Protein AF-A0A0N0BF38-F1 (afdb_monomer)

Solvent-accessible surface area (backbone atoms only — not comparable to full-atom values): 5621 Å² total; per-residue (Å²): 133,83,75,52,72,66,56,48,51,53,50,50,52,50,53,51,52,52,50,52,54,52,51,54,52,50,44,52,50,57,73,70,59,46,77,92,82,44,75,58,65,66,57,48,53,55,47,53,51,53,54,52,51,50,54,55,53,58,72,54,42,69,70,48,59,77,71,38,90,83,48,58,60,60,52,54,52,50,52,54,51,53,53,50,51,51,45,52,54,56,50,53,70,67,72,110

Nearest PDB structures (foldseek):
  8fvt-assembly1_B  TM=5.344E-01  e=1.655E+00  synthetic construct
  8fih-assembly1_C  TM=5.451E-01  e=1.845E+00  synthetic construct
  6wc3-assembly1_B  TM=7.001E-01  e=6.777E+00  Eremothecium gossypii ATCC 10895
  2lqg-assembly1_A  TM=2.879E-01  e=9.904E+00  Mus musculus

Radius of gyration: 15.62 Å; Cα contacts (8 Å, |Δi|>4): 45; chains: 1; bounding box: 34×29×44 Å

Secondary structure (DSSP, 8-state):
-PPPHHHHHHHHHHHHHHHHHHHHHHHHHHHH--TTTS-HHHHHHHHHHHHHHHHHHHHHHHHHHTT-SSSHHHHHHHHHHHHHHHHHHHHHHH--

Mean predicted aligned error: 4.63 Å

pLDDT: mean 88.61, std 7.28, range [48.97, 96.44]

Foldseek 3Di:
DDDDLVRLLVVLVVLLVVLVVLLVVLVVCLVPDDLVPDDLPVNVVSLVVNVVSVVVNVVCLVSNVVVCPPCPSVVSNVVSVVSNVVSNVSSVVSND

Sequence (96 aa):
MALSLEDKIRNLKRKRQSFKLGLQAFEKMLETYDSDTQSPDHLQGSFEDIVSEYSTFKKVQPELDIADEDGEYLRERIEIKLEYLRCRVLARSRLL

Structure (mmCIF, N/CA/C/O backbone):
data_AF-A0A0N0BF38-F1
#
_entry.id   AF-A0A0N0BF38-F1
#
loop_
_atom_site.group_PDB
_atom_site.id
_atom_site.type_symbol
_atom_site.label_atom_id
_atom_site.label_alt_id
_atom_site.label_comp_id
_atom_site.label_asym_id
_atom_site.label_entity_id
_atom_site.label_seq_id
_atom_site.pdbx_PDB_ins_code
_atom_site.Cartn_x
_atom_site.Cartn_y
_atom_site.Cartn_z
_atom_site.occupancy
_atom_site.B_iso_or_equiv
_atom_site.auth_seq_id
_atom_site.auth_comp_id
_atom_site.auth_asym_id
_atom_site.auth_atom_id
_atom_site.pdbx_PDB_model_num
ATOM 1 N N . MET A 1 1 ? 11.566 21.169 -20.740 1.00 48.97 1 MET A N 1
ATOM 2 C CA . MET A 1 1 ? 12.524 20.042 -20.766 1.00 48.97 1 MET A CA 1
ATOM 3 C C . MET A 1 1 ? 11.762 18.779 -20.403 1.00 48.97 1 MET A C 1
ATOM 5 O O . MET A 1 1 ? 11.126 18.769 -19.358 1.00 48.97 1 MET A O 1
ATOM 9 N N . ALA A 1 2 ? 11.727 17.772 -21.276 1.00 57.56 2 ALA A N 1
ATOM 10 C CA . ALA A 1 2 ? 11.135 16.482 -20.931 1.00 57.56 2 ALA A CA 1
ATOM 11 C C . ALA A 1 2 ? 12.088 15.748 -19.976 1.00 57.56 2 ALA A C 1
ATOM 13 O O . ALA A 1 2 ? 13.286 15.696 -20.244 1.00 57.56 2 ALA A O 1
ATOM 14 N N . LEU A 1 3 ? 11.572 15.222 -18.860 1.00 66.38 3 LEU A N 1
ATOM 15 C CA . LEU A 1 3 ? 12.340 14.334 -17.982 1.00 66.38 3 LEU A CA 1
ATOM 16 C C . LEU A 1 3 ? 12.832 13.134 -18.797 1.00 66.38 3 LEU A C 1
ATOM 18 O O . LEU A 1 3 ? 12.053 12.567 -19.574 1.00 66.38 3 LEU A O 1
ATOM 22 N N . SER A 1 4 ? 14.095 12.752 -18.599 1.00 84.19 4 SER A N 1
ATOM 23 C CA . SER A 1 4 ? 14.631 11.513 -19.161 1.00 84.19 4 SER A CA 1
ATOM 24 C C . SER A 1 4 ? 13.804 10.316 -18.667 1.00 84.19 4 SER A C 1
ATOM 26 O O . SER A 1 4 ? 13.152 10.385 -17.619 1.00 84.19 4 SER A O 1
ATOM 28 N N . LEU A 1 5 ? 13.799 9.214 -19.421 1.00 80.56 5 LEU A N 1
ATOM 29 C CA . LEU A 1 5 ? 13.111 7.986 -19.005 1.00 80.56 5 LEU A CA 1
ATOM 30 C C . LEU A 1 5 ? 13.612 7.510 -17.628 1.00 80.56 5 LEU A C 1
ATOM 32 O O . LEU A 1 5 ? 12.809 7.142 -16.773 1.00 80.56 5 LEU A O 1
ATOM 36 N N . GLU A 1 6 ? 14.916 7.627 -17.378 1.00 83.69 6 GLU A N 1
ATOM 37 C CA . GLU A 1 6 ? 15.533 7.308 -16.089 1.00 83.69 6 GLU A CA 1
ATOM 38 C C . GLU A 1 6 ? 15.013 8.190 -14.946 1.00 83.69 6 GLU A C 1
ATOM 40 O O . GLU A 1 6 ? 14.685 7.680 -13.872 1.00 83.69 6 GLU A O 1
ATOM 45 N N . ASP A 1 7 ? 14.877 9.504 -15.159 1.00 87.00 7 ASP A N 1
ATOM 46 C CA . ASP A 1 7 ? 14.343 10.405 -14.132 1.00 87.00 7 ASP A CA 1
ATOM 47 C C . ASP A 1 7 ? 12.865 10.129 -13.843 1.00 87.00 7 ASP A C 1
ATOM 49 O O . ASP A 1 7 ? 12.426 10.226 -12.692 1.00 87.00 7 ASP A O 1
ATOM 53 N N . LYS A 1 8 ? 12.087 9.748 -14.865 1.00 86.81 8 LYS A N 1
ATOM 54 C CA . LYS A 1 8 ? 10.697 9.310 -14.679 1.00 86.81 8 LYS A CA 1
ATOM 55 C C . LYS A 1 8 ? 10.637 8.053 -13.817 1.00 86.81 8 LYS A C 1
ATOM 57 O O . LYS A 1 8 ? 9.955 8.072 -12.794 1.00 86.81 8 LYS A O 1
ATOM 62 N N . ILE A 1 9 ? 11.403 7.015 -14.155 1.00 86.19 9 ILE A N 1
ATOM 63 C CA . ILE A 1 9 ? 11.463 5.762 -13.384 1.00 86.19 9 ILE A CA 1
ATOM 64 C C . ILE A 1 9 ? 11.904 6.037 -11.942 1.00 86.19 9 ILE A C 1
ATOM 66 O O . ILE A 1 9 ? 11.266 5.569 -11.000 1.00 86.19 9 ILE A O 1
ATOM 70 N N . ARG A 1 10 ? 12.940 6.860 -11.736 1.00 88.50 10 ARG A N 1
ATOM 71 C CA . ARG A 1 10 ? 13.415 7.250 -10.398 1.00 88.50 10 ARG A CA 1
ATOM 72 C C . ARG A 1 10 ? 12.317 7.928 -9.578 1.00 88.50 10 ARG A C 1
ATOM 74 O O . ARG A 1 10 ? 12.141 7.612 -8.402 1.00 88.50 10 ARG A O 1
ATOM 81 N N . ASN A 1 11 ? 11.565 8.844 -10.185 1.00 89.12 11 ASN A N 1
ATOM 82 C CA . ASN A 1 11 ? 10.450 9.513 -9.518 1.00 89.12 11 ASN A CA 1
ATOM 83 C C . ASN A 1 11 ? 9.309 8.545 -9.188 1.00 89.12 11 ASN A C 1
ATOM 85 O O . ASN A 1 11 ? 8.727 8.635 -8.107 1.00 89.12 11 ASN A O 1
ATOM 89 N N . LEU A 1 12 ? 9.007 7.598 -10.076 1.00 87.88 12 LEU A N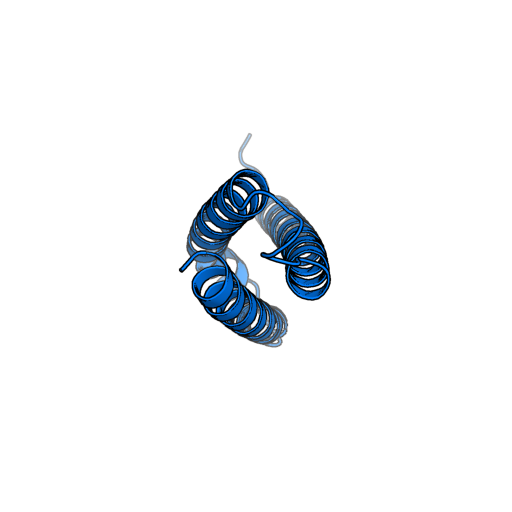 1
ATOM 90 C CA . LEU A 1 12 ? 7.996 6.571 -9.833 1.00 87.88 12 LEU A CA 1
ATOM 91 C C . LEU A 1 12 ? 8.400 5.624 -8.694 1.00 87.88 12 LEU A C 1
ATOM 93 O O . LEU A 1 12 ? 7.574 5.348 -7.824 1.00 87.88 12 LEU A O 1
ATOM 97 N N . LYS A 1 13 ? 9.676 5.222 -8.623 1.00 88.38 13 LYS A N 1
ATOM 98 C CA . LYS A 1 13 ? 10.229 4.458 -7.491 1.00 88.38 13 LYS A CA 1
ATOM 99 C C . LYS A 1 13 ? 10.068 5.203 -6.167 1.00 88.38 13 LYS A C 1
ATOM 101 O O . LYS A 1 13 ? 9.588 4.627 -5.197 1.00 88.38 13 LYS A O 1
ATOM 106 N N . ARG A 1 14 ? 10.389 6.503 -6.134 1.00 90.00 14 ARG A N 1
ATOM 107 C CA . ARG A 1 14 ? 10.191 7.336 -4.932 1.00 90.00 14 ARG A CA 1
ATOM 108 C C . ARG A 1 14 ? 8.725 7.389 -4.512 1.00 90.00 14 ARG A C 1
ATOM 110 O O . ARG A 1 14 ? 8.429 7.155 -3.349 1.00 90.00 14 ARG A O 1
ATOM 117 N N . LYS A 1 15 ? 7.807 7.634 -5.455 1.00 90.19 15 LYS A N 1
ATOM 118 C CA . LYS A 1 15 ? 6.359 7.642 -5.176 1.00 90.19 15 LYS A CA 1
ATOM 119 C C . LYS A 1 15 ? 5.878 6.302 -4.619 1.00 90.19 15 LYS A C 1
ATOM 121 O O . LYS A 1 15 ? 5.106 6.285 -3.668 1.00 90.19 15 LYS A O 1
ATOM 126 N N . ARG A 1 16 ? 6.354 5.188 -5.183 1.00 89.62 16 ARG A N 1
ATOM 127 C CA . ARG A 1 16 ? 6.058 3.841 -4.683 1.00 89.62 16 ARG A CA 1
ATOM 128 C C . ARG A 1 16 ? 6.557 3.651 -3.249 1.00 89.62 16 ARG A C 1
ATOM 130 O O . ARG A 1 16 ? 5.793 3.188 -2.409 1.00 89.62 16 ARG A O 1
ATOM 137 N N . GLN A 1 17 ? 7.798 4.036 -2.963 1.00 91.25 17 GLN A N 1
ATOM 138 C CA . GLN A 1 17 ? 8.369 3.927 -1.622 1.00 91.25 17 GLN A CA 1
ATOM 139 C C . GLN A 1 17 ? 7.598 4.780 -0.604 1.00 91.25 17 GLN A C 1
ATOM 141 O O . GLN A 1 17 ? 7.295 4.301 0.486 1.00 91.25 17 GLN A O 1
ATOM 146 N N . SER A 1 18 ? 7.234 6.014 -0.965 1.00 91.81 18 SER A N 1
ATOM 147 C CA . SER A 1 18 ? 6.403 6.878 -0.121 1.00 91.81 18 SER A CA 1
ATOM 148 C C . SER A 1 18 ? 5.045 6.245 0.174 1.00 91.81 18 SER A C 1
ATOM 150 O O . SER A 1 18 ? 4.650 6.195 1.335 1.00 91.81 18 SER A O 1
ATOM 152 N N . PHE A 1 19 ? 4.377 5.688 -0.841 1.00 92.69 19 PHE A N 1
ATOM 153 C CA . PHE A 1 19 ? 3.102 4.996 -0.650 1.00 92.69 19 PHE A CA 1
ATOM 154 C C . PHE A 1 19 ? 3.239 3.779 0.277 1.00 92.69 19 PHE A C 1
ATOM 156 O O . PHE A 1 19 ? 2.413 3.588 1.163 1.00 92.69 19 PHE A O 1
ATOM 163 N N . LYS A 1 20 ? 4.308 2.983 0.133 1.00 93.38 20 LYS A N 1
ATOM 164 C CA . LYS A 1 20 ? 4.579 1.837 1.017 1.00 93.38 20 LYS A CA 1
ATOM 165 C C . LYS A 1 20 ? 4.721 2.268 2.480 1.00 93.38 20 LYS A C 1
ATOM 167 O O . LYS A 1 20 ? 4.139 1.643 3.358 1.00 93.38 20 LYS A O 1
ATOM 172 N N . LEU A 1 21 ? 5.448 3.355 2.743 1.00 93.56 21 LEU A N 1
ATOM 173 C CA . LEU A 1 21 ? 5.585 3.904 4.096 1.00 93.56 21 LEU A CA 1
ATOM 174 C C . LEU A 1 21 ? 4.246 4.411 4.651 1.00 93.56 21 LEU A C 1
ATOM 176 O O . LEU A 1 21 ? 3.933 4.147 5.811 1.00 93.56 21 LEU A O 1
ATOM 180 N N . GLY A 1 22 ? 3.449 5.098 3.826 1.00 94.69 22 GLY A N 1
ATOM 181 C CA . GLY A 1 22 ? 2.104 5.544 4.199 1.00 94.69 22 GLY A CA 1
ATOM 182 C C . GLY A 1 22 ? 1.188 4.371 4.549 1.00 94.69 22 GLY A C 1
ATOM 183 O O . GLY A 1 22 ? 0.518 4.385 5.580 1.00 94.69 22 GLY A O 1
ATOM 184 N N . LEU A 1 23 ? 1.232 3.308 3.747 1.00 95.19 23 LEU A N 1
ATOM 185 C CA . LEU A 1 23 ? 0.449 2.099 3.968 1.00 95.19 23 LEU A CA 1
ATOM 186 C C . LEU A 1 23 ? 0.833 1.378 5.268 1.00 95.1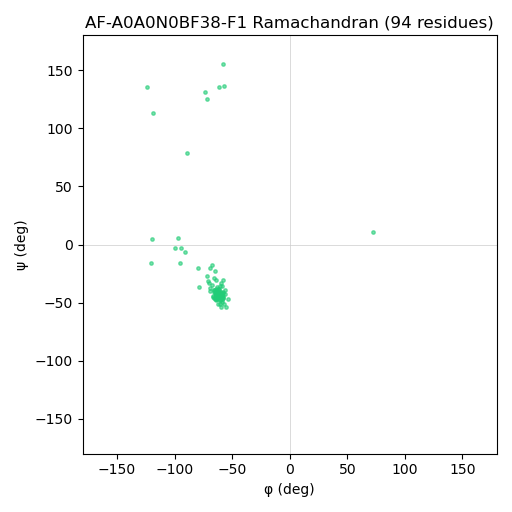9 23 LEU A C 1
ATOM 188 O O . LEU A 1 23 ? -0.053 1.007 6.030 1.00 95.19 23 LEU A O 1
ATOM 192 N N . GLN A 1 24 ? 2.128 1.254 5.568 1.00 94.56 24 GLN A N 1
ATOM 193 C CA . GLN A 1 24 ? 2.609 0.675 6.829 1.00 94.56 24 GLN A CA 1
ATOM 194 C C . GLN A 1 24 ? 2.211 1.513 8.050 1.00 94.56 24 GLN A C 1
ATOM 196 O O . GLN A 1 24 ? 1.892 0.973 9.110 1.00 94.56 24 GLN A O 1
ATOM 201 N N . ALA A 1 25 ? 2.234 2.842 7.928 1.00 94.12 25 ALA A N 1
ATOM 202 C CA . ALA A 1 25 ? 1.768 3.729 8.990 1.00 94.12 25 ALA A CA 1
ATOM 203 C C . ALA A 1 25 ? 0.260 3.561 9.231 1.00 94.12 25 ALA A C 1
ATOM 205 O O . ALA A 1 25 ? -0.175 3.481 10.381 1.00 94.12 25 ALA A O 1
ATOM 206 N N . PHE A 1 26 ? -0.522 3.445 8.156 1.00 95.00 26 PHE A N 1
ATOM 207 C CA . PHE A 1 26 ? -1.955 3.189 8.240 1.00 95.00 26 PHE A CA 1
ATOM 208 C C . PHE A 1 26 ? -2.268 1.806 8.824 1.00 95.00 26 PHE A C 1
ATOM 210 O O . PHE A 1 26 ? -3.169 1.685 9.649 1.00 95.00 26 PHE A O 1
ATOM 217 N N . GLU A 1 27 ? -1.498 0.773 8.474 1.00 94.81 27 GLU A N 1
ATOM 218 C CA . GLU A 1 27 ? -1.626 -0.560 9.072 1.00 94.81 27 GLU A CA 1
ATOM 219 C C . GLU A 1 27 ? -1.397 -0.526 10.587 1.00 94.81 27 GLU A C 1
ATOM 221 O O . GLU A 1 27 ? -2.209 -1.054 11.343 1.00 94.81 27 GLU A O 1
ATOM 226 N N . LYS A 1 28 ? -0.350 0.164 11.052 1.00 93.19 28 LYS A N 1
ATOM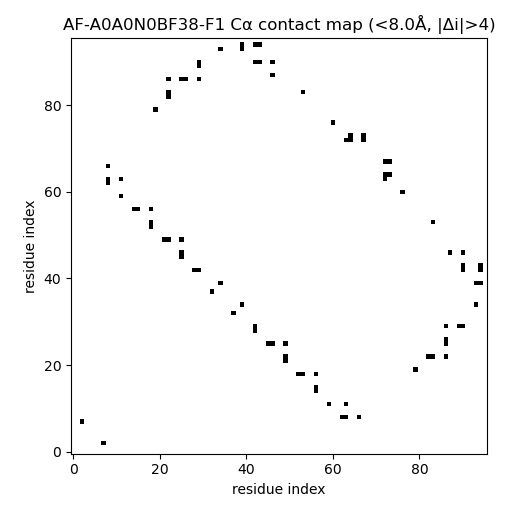 227 C CA . LYS A 1 28 ? -0.106 0.338 12.492 1.00 93.19 28 LYS A CA 1
ATOM 228 C C . LYS A 1 28 ? -1.239 1.088 13.179 1.00 93.19 28 LYS A C 1
ATOM 230 O O . LYS A 1 28 ? -1.670 0.681 14.252 1.00 93.19 28 LYS A O 1
ATOM 235 N N . MET A 1 29 ? -1.735 2.160 12.556 1.00 92.50 29 MET A N 1
ATOM 236 C CA . MET A 1 29 ? -2.876 2.913 13.078 1.00 92.50 29 MET A CA 1
ATOM 237 C C . MET A 1 29 ? -4.094 2.004 13.234 1.00 92.50 29 MET A C 1
ATOM 239 O O . MET A 1 29 ? -4.722 2.006 14.286 1.00 92.50 29 MET A O 1
ATOM 243 N N . LEU A 1 30 ? -4.376 1.192 12.214 1.00 92.88 30 LEU A N 1
ATOM 244 C CA . LEU A 1 30 ? -5.420 0.180 12.231 1.00 92.88 30 LEU A CA 1
ATOM 245 C C . LEU A 1 30 ? -5.220 -0.814 13.380 1.00 92.88 30 LEU A C 1
ATOM 247 O O . LEU A 1 30 ? -6.154 -1.047 14.134 1.00 92.88 30 LEU A O 1
ATOM 251 N N . GLU A 1 31 ? -4.033 -1.398 13.540 1.00 91.31 31 GLU A N 1
ATOM 252 C CA . GLU A 1 31 ? -3.735 -2.364 14.609 1.00 91.31 31 GLU A CA 1
ATOM 253 C C . GLU A 1 31 ? -3.946 -1.798 16.016 1.00 91.31 31 GLU A C 1
ATOM 255 O O . GLU A 1 31 ? -4.416 -2.522 16.890 1.00 91.31 31 GLU A O 1
ATOM 260 N N . THR A 1 32 ? -3.652 -0.513 16.220 1.00 90.62 32 THR A N 1
ATOM 261 C CA . THR A 1 32 ? -3.838 0.167 17.510 1.00 90.62 32 THR A CA 1
ATOM 262 C C . THR A 1 32 ? -5.201 0.835 17.677 1.00 90.62 32 THR A C 1
ATOM 264 O O . THR A 1 32 ? -5.471 1.363 18.752 1.00 90.62 32 THR A O 1
ATOM 267 N N . TYR A 1 33 ? -6.029 0.866 16.627 1.00 90.19 33 TYR A N 1
ATOM 268 C CA . TYR A 1 33 ? -7.326 1.532 16.670 1.00 90.19 33 TYR A CA 1
ATOM 269 C C . TYR A 1 33 ? -8.303 0.742 17.534 1.00 90.19 33 TYR A C 1
ATOM 271 O O . TYR A 1 33 ? -8.564 -0.438 17.275 1.00 90.19 33 TYR A O 1
ATOM 279 N N . ASP A 1 34 ? -8.871 1.438 18.511 1.00 86.69 34 ASP A N 1
ATOM 280 C CA . ASP A 1 34 ? -9.882 0.932 19.425 1.00 86.69 34 ASP A CA 1
ATOM 281 C C . ASP A 1 34 ? -11.164 1.759 19.265 1.00 86.69 34 ASP A C 1
ATOM 283 O O . ASP A 1 34 ? -11.201 2.955 19.569 1.00 86.69 34 ASP A O 1
ATOM 287 N N . SER A 1 35 ? -12.214 1.109 18.760 1.00 82.38 35 SER A N 1
ATOM 288 C CA . SER A 1 35 ? -13.506 1.735 18.470 1.00 82.38 35 SER A CA 1
ATOM 289 C C . SER A 1 35 ? -14.224 2.240 19.719 1.00 82.38 35 SER A C 1
ATOM 291 O O . SER A 1 35 ? -15.054 3.138 19.612 1.00 82.38 35 SER A O 1
ATOM 293 N N . ASP A 1 36 ? -13.906 1.694 20.895 1.00 83.50 36 ASP A N 1
ATOM 294 C CA . ASP A 1 36 ? -14.563 2.084 22.143 1.00 83.50 36 ASP A CA 1
ATOM 295 C C . ASP A 1 36 ? -13.998 3.398 22.702 1.00 83.50 36 ASP A C 1
ATOM 297 O O . ASP A 1 36 ? -14.651 4.080 23.496 1.00 83.50 36 ASP A O 1
ATOM 301 N N . THR A 1 37 ? -12.783 3.776 22.286 1.00 83.62 37 THR A N 1
ATOM 302 C CA . THR A 1 37 ? -12.045 4.916 22.851 1.00 83.62 37 THR A CA 1
ATOM 303 C C . THR A 1 37 ? -11.688 6.002 21.837 1.00 83.62 37 THR A C 1
ATOM 305 O O . THR A 1 37 ? -11.368 7.123 22.242 1.00 83.62 37 THR A O 1
ATOM 308 N N . GLN A 1 38 ? -11.757 5.726 20.530 1.00 83.88 38 GLN A N 1
ATOM 309 C CA . GLN A 1 38 ? -11.314 6.647 19.481 1.00 83.88 38 GLN A CA 1
ATOM 310 C C . GLN A 1 38 ? -12.418 6.967 18.466 1.00 83.88 38 GLN A C 1
ATOM 312 O O . GLN A 1 38 ? -13.080 6.075 17.939 1.00 83.88 38 GLN A O 1
ATOM 317 N N . SER A 1 39 ? -12.562 8.254 18.112 1.00 84.25 39 SER A N 1
ATOM 318 C CA . SER A 1 39 ? -13.469 8.662 17.028 1.00 84.25 39 SER A CA 1
ATOM 319 C C . SER A 1 39 ? -13.039 8.036 15.690 1.00 84.25 39 SER A C 1
ATOM 321 O O . SER A 1 39 ? -11.847 8.082 15.354 1.00 84.25 39 SER A O 1
ATOM 323 N N . PRO A 1 40 ? -13.983 7.498 14.896 1.00 87.56 40 PRO A N 1
ATOM 324 C CA . PRO A 1 40 ? -13.693 6.941 13.579 1.00 87.56 40 PRO A CA 1
ATOM 325 C C . PRO A 1 40 ? -13.271 7.997 12.549 1.00 87.56 40 PRO A C 1
ATOM 327 O O . PRO A 1 40 ? -12.655 7.628 11.553 1.00 87.56 40 PRO A O 1
ATOM 330 N N . ASP A 1 41 ? -13.526 9.294 12.772 1.00 88.69 41 ASP A N 1
ATOM 331 C CA . ASP A 1 41 ? -13.273 10.358 11.781 1.00 88.69 41 ASP A CA 1
ATOM 332 C C . ASP A 1 41 ? -11.812 10.391 11.306 1.00 88.69 41 ASP A C 1
ATOM 334 O O . ASP A 1 41 ? -11.523 10.516 10.114 1.00 88.69 41 ASP A O 1
ATOM 338 N N . HIS A 1 42 ? -10.870 10.232 12.239 1.00 85.62 42 HIS A N 1
ATOM 339 C CA . HIS A 1 42 ? -9.441 10.228 11.926 1.00 85.62 42 HIS A CA 1
ATOM 340 C C . HIS A 1 42 ? -9.031 8.982 11.126 1.00 85.62 42 HIS A C 1
ATOM 342 O O . HIS A 1 42 ? -8.205 9.058 10.209 1.00 85.62 42 HIS A O 1
ATOM 348 N N . LEU A 1 43 ? -9.634 7.831 11.449 1.00 90.62 43 LEU A N 1
ATOM 349 C CA . LEU A 1 43 ? -9.414 6.588 10.719 1.00 90.62 43 LEU A CA 1
ATOM 350 C C . LEU A 1 43 ? -10.017 6.666 9.312 1.00 90.62 43 LEU A C 1
ATOM 352 O O . LEU A 1 43 ? -9.391 6.215 8.353 1.00 90.62 43 LEU A O 1
ATOM 356 N N . GLN A 1 44 ? -11.200 7.267 9.180 1.00 92.88 44 GLN A N 1
ATOM 357 C CA . GLN A 1 44 ? -11.874 7.467 7.906 1.00 92.88 44 GLN A CA 1
ATOM 358 C C . GLN A 1 44 ? -11.072 8.390 6.984 1.00 92.88 44 GLN A C 1
ATOM 360 O O . GLN A 1 44 ? -10.832 8.016 5.838 1.00 92.88 44 GLN A O 1
ATOM 365 N N . GLY A 1 45 ? -10.597 9.540 7.476 1.00 92.62 45 GLY A N 1
ATOM 366 C CA . GLY A 1 45 ? -9.761 10.445 6.678 1.00 92.62 45 GLY A CA 1
ATOM 367 C C . GLY A 1 45 ? -8.486 9.759 6.181 1.00 92.62 45 GLY A C 1
ATOM 368 O O . GLY A 1 45 ? -8.210 9.737 4.983 1.00 92.62 45 GLY A O 1
ATOM 369 N N . SER A 1 46 ? -7.776 9.070 7.082 1.00 92.31 46 SER A N 1
ATOM 370 C CA . SER A 1 46 ? -6.574 8.303 6.721 1.00 92.31 46 SER A CA 1
ATOM 371 C C . SER A 1 46 ? -6.874 7.189 5.706 1.00 92.31 46 SER A C 1
ATOM 373 O O . SER A 1 46 ? -6.074 6.901 4.815 1.00 92.31 46 SER A O 1
ATOM 375 N N . PHE A 1 47 ? -8.042 6.553 5.813 1.00 93.94 47 PHE A N 1
ATOM 376 C CA . PHE A 1 47 ? -8.479 5.538 4.864 1.00 93.94 47 PHE A CA 1
ATOM 377 C C . PHE A 1 47 ? -8.737 6.123 3.467 1.00 93.94 47 PHE A C 1
ATOM 379 O O . PHE A 1 47 ? -8.316 5.531 2.469 1.00 93.94 47 PHE A O 1
ATOM 386 N N . GLU A 1 48 ? -9.405 7.273 3.381 1.00 94.69 48 GLU A N 1
ATOM 387 C CA . GLU A 1 48 ? -9.676 7.972 2.120 1.00 94.69 48 GLU A CA 1
ATOM 388 C C . GLU A 1 48 ? -8.379 8.3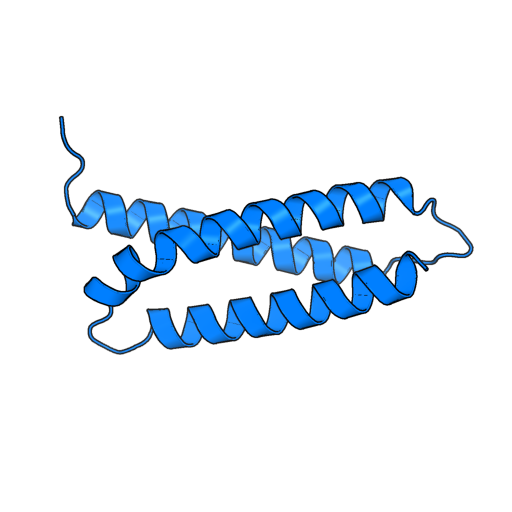98 1.417 1.00 94.69 48 GLU A C 1
ATOM 390 O O . GLU A 1 48 ? -8.234 8.165 0.209 1.00 94.69 48 GLU A O 1
ATOM 395 N N . ASP A 1 49 ? -7.403 8.901 2.177 1.00 93.56 49 ASP A N 1
ATOM 396 C CA . ASP A 1 49 ? -6.071 9.245 1.672 1.00 93.56 49 ASP A CA 1
ATOM 397 C C . ASP A 1 49 ? -5.374 8.022 1.057 1.00 93.56 49 ASP A C 1
ATOM 399 O O . ASP A 1 49 ? -4.961 8.054 -0.106 1.00 93.56 49 ASP A O 1
ATOM 403 N N . ILE A 1 50 ? -5.341 6.888 1.768 1.00 94.75 50 ILE A N 1
ATOM 404 C CA . ILE A 1 50 ? -4.742 5.642 1.261 1.00 94.75 50 ILE A CA 1
ATOM 405 C C . ILE A 1 50 ? -5.458 5.127 0.006 1.00 94.75 50 ILE A C 1
ATOM 407 O O . ILE A 1 50 ? -4.814 4.624 -0.922 1.00 94.75 50 ILE A O 1
ATOM 411 N N . VAL A 1 51 ? -6.788 5.245 -0.074 1.00 94.69 51 VAL A N 1
ATOM 412 C CA . VAL A 1 51 ? -7.545 4.874 -1.283 1.00 94.69 51 VAL A CA 1
ATOM 413 C C . VAL A 1 51 ? -7.169 5.771 -2.467 1.00 94.69 51 VAL A C 1
ATOM 415 O O . VAL A 1 51 ? -6.979 5.266 -3.582 1.00 94.69 51 VAL A O 1
ATOM 418 N N . SER A 1 52 ? -7.037 7.077 -2.237 1.00 94.00 52 SER A N 1
ATOM 419 C CA . SER A 1 52 ? -6.633 8.053 -3.252 1.00 94.00 52 SER A CA 1
ATOM 420 C C . SER A 1 52 ? -5.206 7.798 -3.752 1.00 94.00 52 SER A C 1
ATOM 422 O O . SER A 1 52 ? -4.959 7.699 -4.964 1.00 94.00 52 SER A O 1
ATOM 424 N N . GLU A 1 53 ? -4.265 7.586 -2.831 1.00 92.50 53 GLU A N 1
ATOM 425 C CA . GLU A 1 53 ? -2.875 7.282 -3.156 1.00 92.50 53 GLU A CA 1
ATOM 426 C C . GLU A 1 53 ? -2.745 5.956 -3.913 1.00 92.50 53 GLU A C 1
ATOM 428 O O . GLU A 1 53 ? -2.063 5.900 -4.940 1.00 92.50 53 GLU A O 1
ATOM 433 N N . TYR A 1 54 ? -3.475 4.911 -3.506 1.00 93.75 54 TYR A N 1
ATOM 434 C CA . TYR A 1 54 ? -3.474 3.626 -4.209 1.00 93.75 54 TYR A CA 1
ATOM 435 C C . TYR A 1 54 ? -4.015 3.732 -5.645 1.00 93.75 54 TYR A C 1
ATOM 437 O O . TYR A 1 54 ? -3.519 3.072 -6.566 1.00 93.75 54 TYR A O 1
ATOM 445 N N . SER A 1 55 ? -5.025 4.579 -5.871 1.00 91.94 55 SER A N 1
ATOM 446 C CA . SER A 1 55 ? -5.544 4.869 -7.214 1.00 91.94 55 SER A CA 1
ATOM 447 C C . SER A 1 55 ? -4.472 5.511 -8.097 1.00 9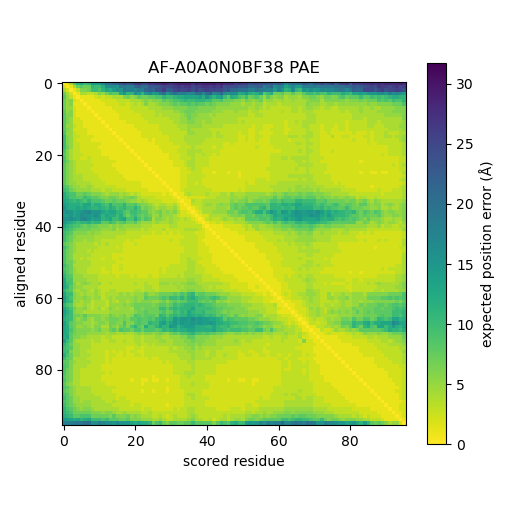1.94 55 SER A C 1
ATOM 449 O O . SER A 1 55 ? -4.262 5.092 -9.239 1.00 91.94 55 SER A O 1
ATOM 451 N N . THR A 1 56 ? -3.735 6.478 -7.549 1.00 89.06 56 THR A N 1
ATOM 452 C CA . THR A 1 56 ? -2.609 7.121 -8.238 1.00 89.06 56 THR A CA 1
ATOM 453 C C . THR A 1 56 ? -1.488 6.124 -8.516 1.00 89.06 56 THR A C 1
ATOM 455 O O . THR A 1 56 ? -1.009 6.042 -9.648 1.00 89.06 56 THR A O 1
ATOM 458 N N . PHE A 1 57 ? -1.128 5.309 -7.523 1.00 88.75 57 PHE A N 1
ATOM 459 C CA . PHE A 1 57 ? -0.144 4.239 -7.646 1.00 88.75 57 PHE A CA 1
ATOM 460 C C . PHE A 1 57 ? -0.482 3.293 -8.800 1.00 88.75 57 PHE A C 1
ATOM 462 O O . PHE A 1 57 ? 0.384 3.006 -9.623 1.00 88.75 57 PHE A O 1
ATOM 469 N N . LYS A 1 58 ? -1.741 2.850 -8.914 1.00 89.75 58 LYS A N 1
ATOM 470 C CA . LYS A 1 58 ? -2.193 1.961 -9.993 1.00 89.75 58 LYS A CA 1
ATOM 471 C C . LYS A 1 58 ? -2.014 2.557 -11.385 1.00 89.75 58 LYS A C 1
ATOM 473 O O . LYS A 1 58 ? -1.597 1.838 -12.289 1.00 89.75 58 LYS A O 1
ATOM 478 N N . LYS A 1 59 ? -2.325 3.844 -11.561 1.00 88.62 59 LYS A N 1
ATOM 479 C CA . LYS A 1 59 ? -2.248 4.514 -12.870 1.00 88.62 59 LYS A CA 1
ATOM 480 C C . LYS A 1 59 ? -0.824 4.581 -13.414 1.00 88.62 59 LYS A C 1
ATOM 482 O O . LYS A 1 59 ? -0.650 4.544 -14.623 1.00 88.62 59 LYS A O 1
ATOM 487 N N . VAL A 1 60 ? 0.171 4.647 -12.530 1.00 83.81 60 VAL A N 1
ATOM 488 C CA . VAL A 1 60 ? 1.582 4.796 -12.912 1.00 83.81 60 VAL A CA 1
ATOM 489 C C . VAL A 1 60 ? 2.345 3.469 -13.023 1.00 83.81 60 VAL A C 1
ATOM 491 O O . VAL A 1 60 ? 3.514 3.472 -13.395 1.00 83.81 60 VAL A O 1
ATOM 494 N N . GLN A 1 61 ? 1.716 2.325 -12.717 1.00 82.19 61 GLN A N 1
ATOM 495 C CA . GLN A 1 61 ? 2.373 1.011 -12.818 1.00 82.19 61 GLN A CA 1
ATOM 496 C C . GLN A 1 61 ? 2.783 0.614 -14.240 1.00 82.19 61 GLN A C 1
ATOM 498 O O . GLN A 1 61 ? 3.893 0.112 -14.375 1.00 82.19 61 GLN A O 1
ATOM 503 N N . PRO A 1 62 ? 1.976 0.849 -15.295 1.00 83.75 62 PRO A N 1
ATOM 504 C CA . PRO A 1 62 ? 2.368 0.458 -16.649 1.00 83.75 62 PRO A CA 1
ATOM 505 C C . PRO A 1 62 ? 3.694 1.086 -17.100 1.00 83.75 62 PRO A C 1
ATOM 507 O O . PRO A 1 62 ? 4.436 0.475 -17.856 1.00 83.75 62 PRO A O 1
ATOM 510 N N . GLU A 1 63 ? 4.018 2.286 -16.609 1.00 81.19 63 GLU A N 1
ATOM 511 C CA . GLU A 1 63 ? 5.286 2.964 -16.905 1.00 81.19 63 GLU A CA 1
ATOM 512 C C . GLU A 1 63 ? 6.488 2.296 -16.219 1.00 81.19 63 GLU A C 1
ATOM 514 O O . GLU A 1 63 ? 7.588 2.317 -16.764 1.00 81.19 63 GLU A O 1
ATOM 519 N N . LEU A 1 64 ? 6.288 1.696 -15.040 1.00 80.81 64 LEU A N 1
ATOM 520 C CA . LEU A 1 64 ? 7.316 0.915 -14.348 1.00 80.81 64 LEU A CA 1
ATOM 521 C C . LEU A 1 64 ? 7.455 -0.489 -14.938 1.00 80.81 64 LEU A C 1
ATOM 523 O O . LEU A 1 64 ? 8.576 -0.967 -15.052 1.00 80.81 64 LEU A O 1
ATOM 527 N N . ASP A 1 65 ? 6.350 -1.113 -15.351 1.00 80.69 65 ASP A N 1
ATOM 528 C CA . ASP A 1 65 ? 6.352 -2.448 -15.962 1.00 80.69 65 ASP A CA 1
ATOM 529 C C . ASP A 1 65 ? 7.206 -2.491 -17.246 1.00 80.69 65 ASP A C 1
ATOM 531 O O . ASP A 1 65 ? 7.840 -3.500 -17.531 1.00 80.69 65 ASP A O 1
ATOM 535 N N . ILE A 1 66 ? 7.266 -1.392 -18.012 1.00 82.44 66 ILE A N 1
ATOM 536 C CA . ILE A 1 66 ? 8.112 -1.289 -19.219 1.00 82.44 66 ILE A CA 1
ATOM 537 C C . ILE A 1 66 ? 9.609 -1.354 -18.874 1.00 82.44 66 ILE A C 1
ATOM 539 O O . ILE A 1 66 ? 10.411 -1.796 -19.691 1.00 82.44 66 ILE A O 1
ATOM 543 N N . ALA A 1 67 ? 9.983 -0.904 -17.677 1.00 81.56 67 ALA A N 1
ATOM 544 C CA 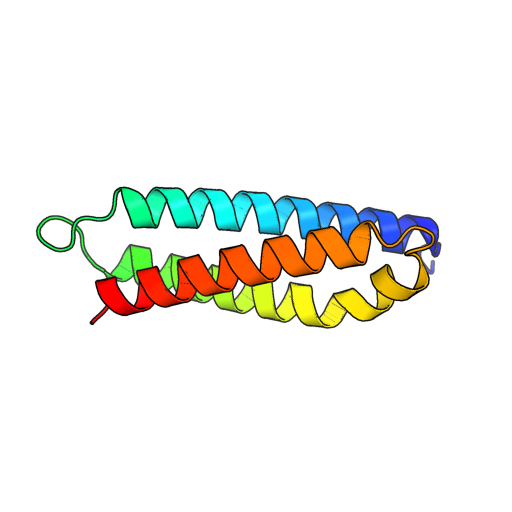. ALA A 1 67 ? 11.359 -0.883 -17.195 1.00 81.56 67 ALA A 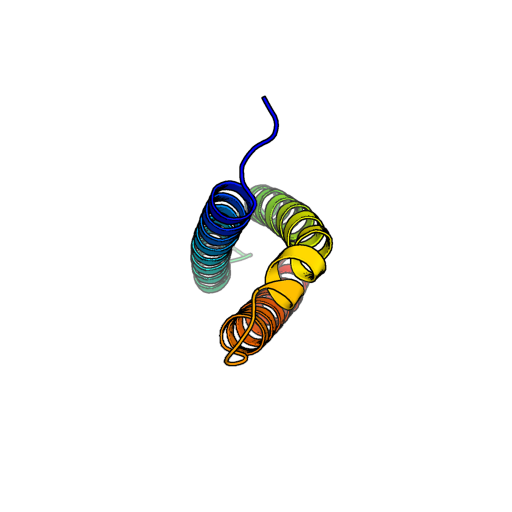CA 1
ATOM 545 C C . ALA A 1 67 ? 11.707 -2.095 -16.307 1.00 81.56 67 ALA A C 1
ATOM 547 O O . ALA A 1 67 ? 12.776 -2.110 -15.698 1.00 81.56 67 ALA A O 1
ATOM 548 N N . ASP A 1 68 ? 10.792 -3.060 -16.173 1.00 84.50 68 ASP A N 1
ATOM 549 C CA . ASP A 1 68 ? 10.903 -4.207 -15.267 1.00 84.50 68 ASP A CA 1
ATOM 550 C C . ASP A 1 68 ? 11.603 -5.389 -15.954 1.00 84.50 68 ASP A C 1
ATOM 552 O O . ASP A 1 68 ? 10.962 -6.322 -16.438 1.00 84.50 68 ASP A O 1
ATOM 556 N N . GLU A 1 69 ? 12.931 -5.335 -16.043 1.00 82.88 69 GLU A N 1
ATOM 557 C CA . GLU A 1 69 ? 13.724 -6.347 -16.758 1.00 82.88 69 GLU A CA 1
ATOM 558 C C . GLU A 1 69 ? 13.792 -7.702 -16.025 1.00 82.88 69 GLU A C 1
ATOM 560 O O . GLU A 1 69 ? 13.936 -8.746 -16.661 1.00 82.88 69 GLU A O 1
ATOM 565 N N . ASP A 1 70 ? 13.662 -7.708 -14.696 1.00 87.88 70 ASP A N 1
ATOM 566 C CA . ASP A 1 70 ? 13.845 -8.878 -13.822 1.00 87.88 70 ASP A CA 1
ATOM 567 C C . ASP A 1 70 ? 12.583 -9.259 -13.012 1.00 87.88 70 ASP A C 1
ATOM 569 O O . ASP A 1 70 ? 12.586 -10.178 -12.171 1.00 87.88 70 ASP A O 1
ATOM 573 N N . GLY A 1 71 ? 11.474 -8.558 -13.260 1.00 86.56 71 GLY A N 1
ATOM 574 C CA . GLY A 1 71 ? 10.198 -8.765 -12.584 1.00 86.56 71 GLY A CA 1
ATOM 575 C C . GLY A 1 71 ? 10.170 -8.281 -11.130 1.00 86.56 71 GLY A C 1
ATOM 576 O O . GLY A 1 71 ? 9.252 -8.657 -10.392 1.00 86.56 71 GLY A O 1
ATOM 577 N N . GLU A 1 72 ? 11.175 -7.531 -10.664 1.00 88.31 72 GLU A N 1
ATOM 578 C CA . GLU A 1 72 ? 11.207 -6.970 -9.311 1.00 88.31 72 GLU A CA 1
ATOM 579 C 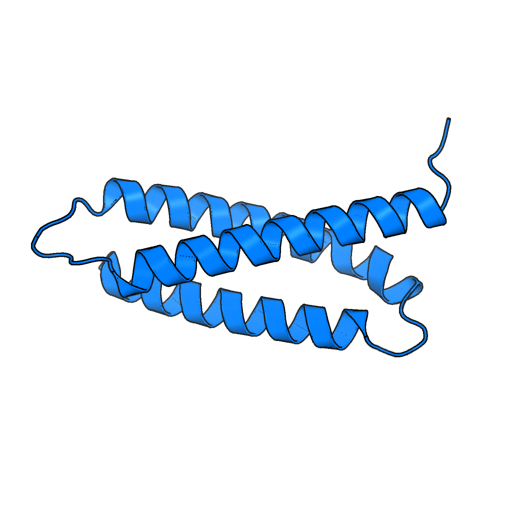C . GLU A 1 72 ? 10.023 -6.027 -9.084 1.00 88.31 72 GLU A C 1
ATOM 581 O O . GLU A 1 72 ? 9.326 -6.132 -8.067 1.00 88.31 72 GLU A O 1
ATOM 586 N N . TYR A 1 73 ? 9.725 -5.154 -10.048 1.00 87.19 73 TYR A N 1
ATOM 587 C CA . TYR A 1 73 ? 8.656 -4.175 -9.880 1.00 87.19 73 TYR A CA 1
ATOM 588 C C . TYR A 1 73 ? 7.279 -4.822 -9.889 1.00 87.19 73 TYR A C 1
ATOM 590 O O . TYR A 1 73 ? 6.386 -4.351 -9.177 1.00 87.19 73 TYR A O 1
ATOM 598 N N . LEU A 1 74 ? 7.107 -5.899 -10.652 1.00 88.88 74 LEU A N 1
ATOM 599 C CA . LEU A 1 74 ? 5.908 -6.718 -10.635 1.00 88.88 74 LEU A CA 1
ATOM 600 C C . LEU A 1 74 ? 5.693 -7.372 -9.267 1.00 88.88 74 LEU A C 1
ATOM 602 O O . LEU A 1 74 ? 4.574 -7.314 -8.746 1.00 88.88 74 LEU A O 1
ATOM 606 N N . ARG A 1 75 ? 6.737 -7.977 -8.682 1.00 90.56 75 ARG A N 1
ATOM 607 C CA . ARG A 1 75 ? 6.662 -8.608 -7.352 1.00 90.56 75 ARG A CA 1
ATOM 608 C C . ARG A 1 75 ? 6.279 -7.587 -6.286 1.00 90.56 75 ARG A C 1
ATOM 610 O O . ARG A 1 75 ? 5.275 -7.770 -5.601 1.00 90.56 75 ARG A O 1
ATOM 617 N N . GLU A 1 76 ? 6.986 -6.463 -6.237 1.00 89.19 76 GLU A N 1
ATOM 618 C CA . GLU A 1 76 ? 6.718 -5.399 -5.267 1.00 89.19 76 GLU A CA 1
ATOM 619 C C . GLU A 1 76 ? 5.304 -4.812 -5.434 1.00 89.19 76 GLU A C 1
ATOM 621 O O . GLU A 1 76 ? 4.591 -4.560 -4.463 1.00 89.19 76 GLU A O 1
ATOM 626 N N . ARG A 1 77 ? 4.835 -4.646 -6.676 1.00 90.62 77 ARG A N 1
ATOM 627 C CA . ARG A 1 77 ? 3.460 -4.210 -6.952 1.00 90.62 77 ARG A CA 1
ATOM 628 C C . ARG A 1 77 ? 2.421 -5.175 -6.385 1.00 90.62 77 ARG A C 1
ATOM 630 O O . ARG A 1 77 ? 1.375 -4.727 -5.906 1.00 90.62 77 ARG A O 1
ATOM 637 N N . ILE A 1 78 ? 2.660 -6.480 -6.497 1.00 91.81 78 ILE A N 1
ATOM 638 C CA . ILE A 1 78 ? 1.763 -7.503 -5.953 1.00 91.81 78 ILE A CA 1
ATOM 639 C C . ILE A 1 78 ? 1.755 -7.425 -4.426 1.00 91.81 78 ILE A C 1
ATOM 641 O O . ILE A 1 78 ? 0.669 -7.389 -3.852 1.00 91.81 78 ILE A O 1
ATOM 645 N N . GLU A 1 79 ? 2.921 -7.318 -3.788 1.00 93.00 79 GLU A N 1
ATOM 646 C CA . GLU A 1 79 ? 3.042 -7.155 -2.332 1.00 93.00 79 GLU A CA 1
ATOM 647 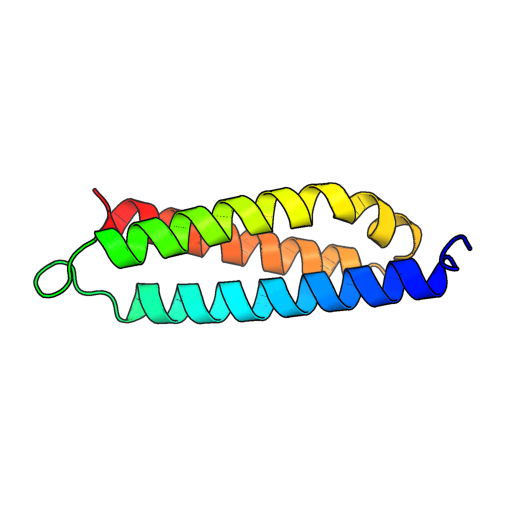C C . GLU A 1 79 ? 2.250 -5.941 -1.834 1.00 93.00 79 GLU A C 1
ATOM 649 O O . GLU A 1 79 ? 1.341 -6.087 -1.017 1.00 93.00 79 GLU A O 1
ATOM 654 N N . ILE A 1 80 ? 2.493 -4.766 -2.425 1.00 93.31 80 ILE A N 1
ATOM 655 C CA . ILE A 1 80 ? 1.790 -3.519 -2.088 1.00 93.31 80 ILE A CA 1
ATOM 656 C C . ILE A 1 80 ? 0.276 -3.667 -2.280 1.00 93.31 80 ILE A C 1
ATOM 658 O O . ILE A 1 80 ? -0.524 -3.182 -1.480 1.00 93.31 80 ILE A O 1
ATOM 662 N N . LYS A 1 81 ? -0.158 -4.340 -3.353 1.00 94.88 81 LYS A N 1
ATOM 663 C CA . LYS A 1 81 ? -1.582 -4.591 -3.602 1.00 94.88 81 LYS A CA 1
ATOM 664 C C . LYS A 1 81 ? -2.199 -5.472 -2.516 1.00 94.88 81 LYS A C 1
ATOM 666 O O . LYS A 1 81 ? -3.332 -5.202 -2.122 1.00 94.88 81 LYS A O 1
ATOM 671 N N . LEU A 1 82 ? -1.511 -6.523 -2.079 1.00 95.62 82 LEU A N 1
ATOM 672 C CA . LEU A 1 82 ? -2.012 -7.418 -1.037 1.00 95.62 82 LEU A CA 1
ATOM 673 C C . LEU A 1 82 ? -2.114 -6.694 0.308 1.00 95.62 82 LEU A C 1
ATOM 675 O O . LEU A 1 82 ? -3.158 -6.769 0.956 1.00 95.62 82 LEU A O 1
ATOM 679 N N . GLU A 1 83 ? -1.088 -5.928 0.672 1.00 95.19 83 GLU A N 1
ATOM 680 C CA . GLU A 1 83 ? -1.052 -5.125 1.899 1.00 95.19 83 GLU A CA 1
ATOM 681 C C . GLU A 1 83 ? -2.164 -4.062 1.907 1.00 95.19 83 GLU A C 1
ATOM 683 O O . GLU A 1 83 ? -2.914 -3.940 2.878 1.00 95.19 83 GLU A O 1
ATOM 688 N N . TYR A 1 84 ? -2.390 -3.383 0.775 1.00 96.44 84 TYR A N 1
ATOM 689 C CA . TYR A 1 84 ? -3.499 -2.439 0.621 1.00 96.44 84 TYR A CA 1
ATOM 690 C C . TYR A 1 84 ? -4.858 -3.117 0.808 1.00 96.44 84 TYR A C 1
ATOM 692 O O . TYR A 1 84 ? -5.731 -2.587 1.495 1.00 96.44 84 TYR A O 1
ATOM 700 N N . LEU A 1 85 ? -5.064 -4.290 0.201 1.00 96.25 85 LEU A N 1
ATOM 701 C CA . LEU A 1 85 ? -6.326 -5.017 0.331 1.00 96.25 85 LEU A CA 1
ATOM 702 C C . LEU A 1 85 ? -6.575 -5.454 1.775 1.00 96.25 85 LEU A C 1
ATOM 704 O O . LEU A 1 85 ? -7.707 -5.327 2.242 1.00 96.25 85 LEU A O 1
ATOM 708 N N . ARG A 1 86 ? -5.533 -5.905 2.484 1.00 95.25 86 ARG A N 1
ATOM 709 C CA . ARG A 1 86 ? -5.603 -6.234 3.912 1.00 95.25 86 ARG A CA 1
ATOM 710 C C . ARG A 1 86 ? -6.017 -5.011 4.730 1.00 95.25 86 ARG A C 1
ATOM 712 O O . ARG A 1 86 ? -7.027 -5.073 5.431 1.00 95.25 86 ARG A O 1
ATOM 719 N N . CYS A 1 87 ? -5.310 -3.890 4.574 1.00 95.12 87 CYS A N 1
ATOM 720 C CA . CYS A 1 87 ? -5.626 -2.639 5.266 1.00 95.12 87 CYS A CA 1
ATOM 721 C C . CYS A 1 87 ? -7.047 -2.162 4.960 1.00 95.12 87 CYS A C 1
ATOM 723 O O . CYS A 1 87 ? -7.782 -1.766 5.856 1.00 95.12 87 CYS A O 1
ATOM 725 N N . ARG A 1 88 ? -7.483 -2.259 3.700 1.00 95.12 88 ARG A N 1
ATOM 726 C CA . ARG A 1 88 ? -8.829 -1.855 3.279 1.00 95.12 88 ARG A CA 1
ATOM 727 C C . ARG A 1 88 ? -9.927 -2.683 3.936 1.00 95.12 88 ARG A C 1
ATOM 729 O O . ARG A 1 88 ? -10.961 -2.132 4.303 1.00 95.12 88 ARG A O 1
ATOM 736 N N . VAL A 1 89 ? -9.744 -4.000 4.027 1.00 94.62 89 VAL A N 1
ATOM 737 C CA . VAL A 1 89 ? -10.713 -4.885 4.690 1.00 94.62 89 VAL A CA 1
ATOM 738 C C . VAL A 1 89 ? -10.784 -4.557 6.180 1.00 94.62 89 VAL A C 1
ATOM 740 O O . VAL A 1 89 ? -11.878 -4.359 6.697 1.00 94.62 89 VAL A O 1
ATOM 743 N N . LEU A 1 90 ? -9.627 -4.413 6.829 1.00 92.81 90 LEU A N 1
ATOM 744 C CA . LEU A 1 90 ? -9.517 -4.071 8.248 1.00 92.81 90 LEU A CA 1
ATOM 745 C C . LEU A 1 90 ? -10.086 -2.687 8.591 1.00 92.81 90 LEU A C 1
ATOM 747 O O . LEU A 1 90 ? -10.726 -2.521 9.625 1.00 92.81 90 LEU A O 1
ATOM 751 N N . ALA A 1 91 ? -9.862 -1.686 7.740 1.00 92.88 91 ALA A N 1
ATOM 752 C CA . ALA A 1 91 ? -10.427 -0.352 7.918 1.00 92.88 91 ALA A CA 1
ATOM 753 C C . ALA A 1 91 ? -11.951 -0.389 7.833 1.00 92.88 91 ALA A C 1
ATOM 755 O O . ALA A 1 91 ? -12.636 0.137 8.700 1.00 92.88 91 ALA A O 1
ATOM 756 N N . ARG A 1 92 ? -12.494 -1.088 6.830 1.00 90.81 92 ARG A N 1
ATOM 757 C CA . ARG A 1 92 ? -13.945 -1.235 6.679 1.00 90.81 92 ARG A CA 1
ATOM 758 C C . ARG A 1 92 ? -14.589 -1.946 7.860 1.00 90.81 92 ARG A C 1
ATOM 760 O O . ARG A 1 92 ? -15.670 -1.542 8.249 1.00 90.81 92 ARG A O 1
ATOM 767 N N . SER A 1 93 ? -13.953 -2.967 8.432 1.00 90.50 93 SER A N 1
ATOM 768 C CA . SER A 1 93 ? -14.514 -3.649 9.605 1.00 90.50 93 SER A CA 1
ATOM 769 C C . SER A 1 93 ? -14.509 -2.796 10.874 1.00 90.50 93 SER A C 1
ATOM 771 O O . SER A 1 93 ? -15.231 -3.126 11.799 1.00 90.50 93 SER A O 1
ATOM 773 N N . ARG A 1 94 ? -13.679 -1.747 10.938 1.00 87.25 94 ARG A N 1
ATOM 774 C CA . ARG A 1 94 ? -13.576 -0.838 12.093 1.00 87.25 94 ARG A CA 1
ATOM 775 C C . ARG A 1 94 ? -14.430 0.426 11.960 1.00 87.25 94 ARG A C 1
ATOM 777 O O . ARG A 1 94 ? -14.621 1.122 12.946 1.00 87.25 94 ARG A O 1
ATOM 784 N N . LEU A 1 95 ? -14.891 0.736 10.749 1.00 85.25 95 LEU A N 1
ATOM 785 C CA . LEU A 1 95 ? -15.727 1.901 10.434 1.00 85.25 95 LEU A CA 1
ATOM 786 C C . LEU A 1 95 ? -17.229 1.562 10.320 1.00 85.25 95 LEU A C 1
ATOM 788 O O . LEU A 1 95 ? -18.022 2.459 10.041 1.00 85.25 95 LEU A O 1
ATOM 792 N N . LEU A 1 96 ? -17.605 0.285 10.459 1.00 75.62 96 LEU A N 1
ATOM 793 C CA . LEU A 1 96 ? -18.987 -0.217 10.451 1.00 75.62 96 LEU A CA 1
ATOM 794 C C . LEU A 1 96 ? -19.446 -0.514 11.877 1.00 75.62 96 LEU A C 1
ATOM 796 O O . LEU A 1 96 ? -20.638 -0.262 12.151 1.00 75.62 96 LEU A O 1
#

Organism: NCBI:txid166423